Protein AF-K0ZGY6-F1 (afdb_monomer_lite)

Structure (mmCIF, N/CA/C/O backbone):
data_AF-K0ZGY6-F1
#
_entry.id   AF-K0ZGY6-F1
#
loop_
_atom_site.group_PDB
_atom_site.id
_atom_site.type_symbol
_atom_site.label_atom_id
_atom_site.label_alt_id
_atom_site.label_comp_id
_atom_site.label_asym_id
_atom_site.label_entity_id
_atom_site.label_seq_id
_atom_site.pdbx_PDB_ins_code
_atom_site.Cartn_x
_atom_site.Cartn_y
_atom_site.Cartn_z
_atom_site.occupancy
_atom_site.B_iso_or_equiv
_atom_site.auth_seq_id
_atom_site.auth_comp_id
_atom_site.auth_asym_id
_atom_site.auth_atom_id
_atom_site.pdbx_PDB_model_num
ATOM 1 N N . MET A 1 1 ? 7.860 -5.769 14.367 1.00 80.12 1 MET A N 1
ATOM 2 C CA . MET A 1 1 ? 8.073 -5.196 13.026 1.00 80.12 1 MET A CA 1
ATOM 3 C C . MET A 1 1 ? 9.493 -5.517 12.609 1.00 80.12 1 MET A C 1
ATOM 5 O O . MET A 1 1 ? 10.400 -5.181 13.360 1.00 80.12 1 MET A O 1
ATOM 9 N N . ASP A 1 2 ? 9.665 -6.244 11.508 1.00 93.25 2 ASP A N 1
ATOM 10 C CA . ASP A 1 2 ? 10.977 -6.649 10.994 1.00 93.25 2 ASP A CA 1
ATOM 11 C C . ASP A 1 2 ? 11.437 -5.661 9.912 1.00 93.25 2 ASP A C 1
ATOM 13 O O . ASP A 1 2 ? 10.898 -5.637 8.806 1.00 93.25 2 ASP A O 1
ATOM 17 N N . PHE A 1 3 ? 12.394 -4.797 10.257 1.00 93.94 3 PHE A N 1
ATOM 18 C CA . PHE A 1 3 ? 12.869 -3.749 9.352 1.00 93.94 3 PHE A CA 1
ATOM 19 C C . PHE A 1 3 ? 13.665 -4.292 8.166 1.00 93.94 3 PHE A C 1
ATOM 21 O O . PHE A 1 3 ? 13.613 -3.689 7.098 1.00 93.94 3 PHE A O 1
ATOM 28 N N . GLU A 1 4 ? 14.340 -5.433 8.319 1.00 96.94 4 GLU A N 1
ATOM 29 C CA . GLU A 1 4 ? 15.091 -6.050 7.225 1.00 96.94 4 GLU A CA 1
ATOM 30 C C . GLU A 1 4 ? 14.127 -6.534 6.136 1.00 96.94 4 GLU A C 1
ATOM 32 O O . GLU A 1 4 ? 14.327 -6.266 4.951 1.00 96.94 4 GLU A O 1
ATOM 37 N N . LYS A 1 5 ? 13.006 -7.152 6.535 1.00 97.56 5 LYS A N 1
ATOM 38 C CA . LYS A 1 5 ? 11.936 -7.519 5.596 1.00 97.56 5 LYS A CA 1
ATOM 39 C C . LYS A 1 5 ? 11.325 -6.311 4.892 1.00 97.56 5 LYS A C 1
ATOM 41 O O . LYS A 1 5 ? 11.061 -6.385 3.694 1.00 97.56 5 LYS A O 1
ATOM 46 N N . ILE A 1 6 ? 11.088 -5.219 5.620 1.00 98.25 6 ILE A N 1
ATOM 47 C CA . ILE A 1 6 ? 10.517 -3.990 5.047 1.00 98.25 6 ILE A CA 1
ATOM 48 C C . ILE A 1 6 ? 11.466 -3.390 4.006 1.00 98.25 6 ILE A C 1
ATOM 50 O O . ILE A 1 6 ? 11.013 -2.999 2.932 1.00 98.25 6 ILE A O 1
ATOM 54 N N . GLU A 1 7 ? 12.767 -3.344 4.299 1.00 98.25 7 GLU A N 1
ATOM 55 C CA . GLU A 1 7 ? 13.794 -2.833 3.387 1.00 98.25 7 GLU A CA 1
ATOM 56 C C . GLU A 1 7 ? 13.921 -3.695 2.124 1.00 98.25 7 GLU A C 1
ATOM 58 O O . GLU A 1 7 ? 13.934 -3.163 1.010 1.00 98.25 7 GLU A O 1
ATOM 63 N N . GLN A 1 8 ? 13.947 -5.023 2.274 1.00 98.44 8 GLN A N 1
ATOM 64 C CA . GLN A 1 8 ? 13.961 -5.952 1.141 1.00 98.44 8 GLN A CA 1
ATOM 65 C C . GLN A 1 8 ? 12.717 -5.775 0.264 1.00 98.44 8 GLN A C 1
ATOM 67 O O . GLN A 1 8 ? 12.828 -5.643 -0.954 1.00 98.44 8 GLN A O 1
ATOM 72 N N . ALA A 1 9 ? 11.534 -5.708 0.877 1.00 98.62 9 ALA A N 1
ATOM 73 C CA . ALA A 1 9 ? 10.285 -5.514 0.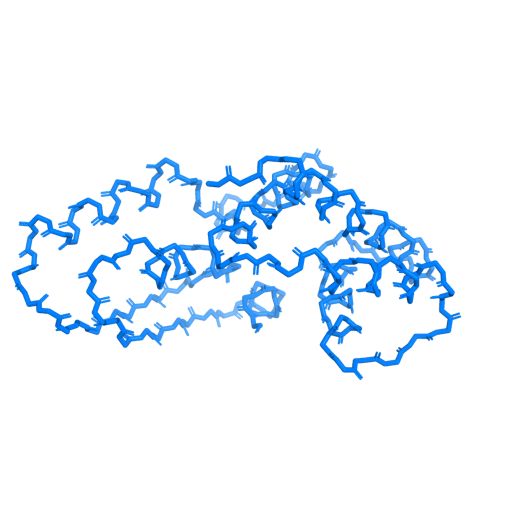154 1.00 98.62 9 ALA A CA 1
ATOM 74 C C . ALA A 1 9 ? 10.225 -4.173 -0.584 1.00 98.62 9 ALA A C 1
ATOM 76 O O . ALA A 1 9 ? 9.867 -4.136 -1.760 1.00 98.62 9 ALA A O 1
ATOM 77 N N . TYR A 1 10 ? 10.617 -3.088 0.087 1.00 98.56 10 TYR A N 1
ATOM 78 C CA . TYR A 1 10 ? 10.727 -1.764 -0.522 1.00 98.56 10 TYR A CA 1
ATOM 79 C C . TYR A 1 10 ? 11.668 -1.785 -1.729 1.00 98.56 10 TYR A C 1
ATOM 81 O O . TYR A 1 10 ? 11.330 -1.230 -2.770 1.00 98.56 10 TYR A O 1
ATOM 89 N N . THR A 1 11 ? 12.812 -2.463 -1.614 1.00 98.56 11 THR A N 1
ATOM 90 C CA . THR A 1 11 ? 13.799 -2.563 -2.696 1.00 98.56 11 THR A CA 1
ATOM 91 C C . THR A 1 11 ? 13.221 -3.295 -3.905 1.00 98.56 11 THR A C 1
ATOM 93 O O . THR A 1 11 ? 13.252 -2.752 -5.006 1.00 98.56 11 THR A O 1
ATOM 96 N N . TYR A 1 12 ? 12.617 -4.473 -3.709 1.00 98.69 12 TYR A N 1
ATOM 97 C CA . TYR A 1 12 ? 12.001 -5.232 -4.805 1.00 98.69 12 TYR A CA 1
ATOM 98 C C . TYR A 1 12 ? 10.880 -4.458 -5.503 1.00 98.69 12 TYR A C 1
ATOM 100 O O . TYR A 1 12 ? 10.806 -4.457 -6.731 1.00 98.69 12 TYR A O 1
ATOM 108 N N . LEU A 1 13 ? 10.017 -3.784 -4.735 1.00 98.62 13 LEU A N 1
ATOM 109 C CA . LEU A 1 13 ? 8.947 -2.962 -5.297 1.00 98.62 13 LEU A CA 1
ATOM 110 C C . LEU A 1 13 ? 9.504 -1.769 -6.069 1.00 98.62 13 LEU A C 1
ATOM 112 O O . LEU A 1 13 ? 9.070 -1.525 -7.188 1.00 98.62 13 LEU A O 1
ATOM 116 N N . LEU A 1 14 ? 10.474 -1.050 -5.504 1.00 98.62 14 LEU A N 1
ATOM 117 C CA . LEU A 1 14 ? 11.068 0.115 -6.152 1.00 98.62 14 LEU A CA 1
ATOM 118 C C . LEU A 1 14 ? 11.748 -0.258 -7.471 1.00 98.62 14 LEU A C 1
ATOM 120 O O . LEU A 1 14 ? 11.554 0.433 -8.468 1.00 98.62 14 LEU A O 1
ATOM 124 N N . GLU A 1 15 ? 12.516 -1.347 -7.488 1.00 98.50 15 GLU A N 1
ATOM 125 C CA . GLU A 1 15 ? 13.139 -1.853 -8.711 1.00 98.50 15 GLU A CA 1
ATOM 126 C C . GLU A 1 15 ? 12.086 -2.206 -9.763 1.00 98.50 15 GLU A C 1
ATOM 128 O O . GLU A 1 15 ? 12.213 -1.801 -10.916 1.00 98.50 15 GLU A O 1
ATOM 133 N N . ASN A 1 16 ? 11.018 -2.906 -9.372 1.00 98.56 16 ASN A N 1
ATOM 134 C CA . ASN A 1 16 ? 9.950 -3.270 -10.299 1.00 98.56 16 ASN A CA 1
ATOM 135 C C . ASN A 1 16 ? 9.252 -2.043 -10.878 1.00 98.56 16 ASN A C 1
ATOM 137 O O . ASN A 1 16 ? 9.103 -1.956 -12.095 1.00 98.56 16 ASN A O 1
ATOM 141 N N . VAL A 1 17 ? 8.888 -1.080 -10.026 1.00 98.31 17 VAL A N 1
ATOM 142 C CA . VAL A 1 17 ? 8.290 0.189 -10.456 1.00 98.31 17 VAL A CA 1
ATOM 143 C C . VAL A 1 17 ? 9.203 0.886 -11.457 1.00 98.31 17 VAL A C 1
ATOM 145 O O . VAL A 1 17 ? 8.730 1.301 -12.503 1.00 98.31 17 VAL A O 1
ATOM 148 N N . GLN A 1 18 ? 10.513 0.957 -11.212 1.00 98.00 18 GLN A N 1
ATOM 149 C CA . GLN A 1 18 ? 11.455 1.611 -12.128 1.00 98.00 18 GLN A CA 1
ATOM 150 C C . GLN A 1 18 ? 11.595 0.896 -13.479 1.00 98.00 18 GLN A C 1
ATOM 152 O O . GLN A 1 18 ? 11.710 1.558 -14.517 1.00 98.00 18 GLN A O 1
ATOM 157 N N . VAL A 1 19 ? 11.583 -0.442 -13.487 1.00 98.31 19 VAL A N 1
ATOM 158 C CA . VAL A 1 19 ? 11.617 -1.230 -14.729 1.00 98.31 19 VAL A CA 1
ATOM 159 C C . VAL A 1 19 ? 10.333 -0.999 -15.528 1.00 98.31 19 VAL A C 1
ATOM 161 O O . VAL A 1 19 ? 10.412 -0.659 -16.708 1.00 98.31 19 VAL A O 1
ATOM 164 N N . ILE A 1 20 ? 9.168 -1.102 -14.884 1.00 98.12 20 ILE A N 1
ATOM 165 C CA . ILE A 1 20 ? 7.858 -0.890 -15.515 1.00 98.12 20 ILE A CA 1
ATOM 166 C C . ILE A 1 20 ? 7.724 0.548 -16.017 1.00 98.12 20 ILE A C 1
ATOM 168 O O . ILE A 1 20 ? 7.323 0.769 -17.157 1.00 98.12 20 ILE A O 1
ATOM 172 N N . GLN A 1 21 ? 8.133 1.523 -15.205 1.00 97.25 21 GLN A N 1
ATOM 173 C CA . GLN A 1 21 ? 8.132 2.940 -15.552 1.00 97.25 21 GLN A CA 1
ATOM 174 C C . GLN A 1 21 ? 8.921 3.201 -16.838 1.00 97.25 21 GLN A C 1
ATOM 176 O O . GLN A 1 21 ? 8.460 3.929 -17.718 1.00 97.25 21 GLN A O 1
ATOM 181 N N . SER A 1 22 ? 10.097 2.581 -16.958 1.00 97.00 22 SER A N 1
ATOM 182 C CA . SER A 1 22 ? 10.971 2.727 -18.123 1.00 97.00 22 SER A CA 1
ATOM 183 C C . SER A 1 22 ? 10.412 2.029 -19.365 1.00 97.00 22 SER A C 1
ATOM 185 O O . SER A 1 22 ? 10.480 2.591 -20.455 1.00 97.00 22 SER A O 1
ATOM 187 N N . ASP A 1 23 ? 9.867 0.821 -19.208 1.00 97.12 23 ASP A N 1
ATOM 188 C CA . ASP A 1 23 ? 9.319 0.013 -20.306 1.00 97.12 23 ASP A CA 1
ATOM 189 C C . ASP A 1 23 ? 8.047 0.636 -20.900 1.00 97.12 23 ASP A C 1
ATOM 191 O O . ASP A 1 23 ? 7.904 0.735 -22.118 1.00 97.12 23 ASP A O 1
ATOM 195 N N . LEU A 1 24 ? 7.153 1.128 -20.038 1.00 96.38 24 LEU A N 1
ATOM 196 C CA . LEU A 1 24 ? 5.886 1.744 -20.437 1.00 96.38 24 LEU A CA 1
ATOM 197 C C . LEU A 1 24 ? 5.996 3.250 -20.715 1.00 96.38 24 LEU A C 1
ATOM 199 O O . LEU A 1 24 ? 5.024 3.855 -21.165 1.00 96.38 24 LEU A O 1
ATOM 203 N N . ALA A 1 25 ? 7.157 3.861 -20.451 1.00 96.88 25 ALA A N 1
ATOM 204 C CA . ALA A 1 25 ? 7.373 5.308 -20.519 1.00 96.88 25 ALA A CA 1
ATOM 205 C C . ALA A 1 25 ? 6.295 6.108 -19.757 1.00 96.88 25 ALA A C 1
ATOM 207 O O . ALA A 1 25 ? 5.755 7.091 -20.269 1.00 96.88 25 ALA A O 1
ATOM 208 N N . THR A 1 26 ? 5.982 5.665 -18.536 1.00 96.19 26 THR A N 1
ATOM 209 C CA . THR A 1 26 ? 4.916 6.227 -17.693 1.00 96.19 26 THR A CA 1
ATOM 210 C C . THR A 1 26 ? 5.460 6.901 -16.422 1.00 96.19 26 THR A C 1
ATOM 212 O O . THR A 1 26 ? 6.673 7.027 -16.240 1.00 96.19 26 THR A O 1
ATOM 215 N N . ASN A 1 27 ? 4.577 7.402 -15.559 1.00 95.50 27 ASN A N 1
ATOM 216 C CA . ASN A 1 27 ? 4.925 8.005 -14.273 1.00 95.50 27 ASN A CA 1
ATOM 217 C C . ASN A 1 27 ? 5.065 6.937 -13.162 1.00 95.50 27 ASN A C 1
ATOM 219 O O . ASN A 1 27 ? 4.689 5.778 -13.344 1.00 95.50 27 ASN A O 1
ATOM 223 N N . PHE A 1 28 ? 5.646 7.302 -12.020 1.00 97.44 28 PHE A N 1
ATOM 224 C CA . PHE A 1 28 ? 5.928 6.375 -10.921 1.00 97.44 28 PHE A CA 1
ATOM 225 C C . PHE A 1 28 ? 4.653 5.741 -10.361 1.00 97.44 28 PHE A C 1
ATOM 227 O O . PHE A 1 28 ? 4.642 4.550 -10.056 1.00 97.44 28 PHE A O 1
ATOM 234 N N . TYR A 1 29 ? 3.592 6.532 -10.201 1.00 97.25 29 TYR A N 1
ATOM 235 C CA . TYR A 1 29 ? 2.331 6.080 -9.622 1.00 97.25 29 TYR A CA 1
ATOM 236 C C . TYR A 1 29 ? 1.608 5.103 -10.553 1.00 97.25 29 TYR A C 1
ATOM 238 O O . TYR A 1 29 ? 1.201 4.041 -10.092 1.00 97.25 29 TYR A O 1
ATOM 246 N N . ASP A 1 30 ? 1.551 5.384 -11.857 1.00 97.12 30 ASP A N 1
ATOM 247 C CA . ASP A 1 30 ? 0.986 4.452 -12.846 1.00 97.12 30 ASP A CA 1
ATOM 248 C C . ASP A 1 30 ? 1.779 3.136 -12.867 1.00 97.12 30 ASP A C 1
ATOM 250 O O . ASP A 1 30 ? 1.213 2.046 -12.838 1.00 97.12 30 ASP A O 1
ATOM 254 N N . ALA A 1 31 ? 3.114 3.217 -12.847 1.00 97.69 31 ALA A N 1
ATOM 255 C CA . ALA A 1 31 ? 3.965 2.031 -12.789 1.00 97.69 31 ALA A CA 1
ATOM 256 C C . ALA A 1 31 ? 3.793 1.237 -11.481 1.00 97.69 31 ALA A C 1
ATOM 258 O O . ALA A 1 31 ? 3.958 0.016 -11.477 1.00 97.69 31 ALA A O 1
ATOM 259 N N . LEU A 1 32 ? 3.455 1.907 -10.375 1.00 97.81 32 LEU A N 1
ATOM 260 C CA . LEU A 1 32 ? 3.118 1.260 -9.109 1.00 97.81 32 LEU A CA 1
ATOM 261 C C . LEU A 1 32 ? 1.771 0.532 -9.174 1.00 97.81 32 LEU A C 1
ATOM 263 O O . LEU A 1 32 ? 1.688 -0.598 -8.693 1.00 97.81 32 LEU A O 1
ATOM 267 N N . VAL A 1 33 ? 0.753 1.119 -9.806 1.00 97.31 33 VAL A N 1
ATOM 268 C CA . VAL A 1 33 ? -0.532 0.443 -10.057 1.00 97.31 33 VAL A CA 1
ATOM 269 C C . VAL A 1 33 ? -0.311 -0.829 -10.882 1.00 97.31 33 VAL A C 1
ATOM 271 O O . VAL A 1 33 ? -0.740 -1.914 -10.486 1.00 97.31 33 VAL A O 1
ATOM 274 N N . GLU A 1 34 ? 0.451 -0.736 -11.972 1.00 97.38 34 GLU A N 1
ATOM 275 C CA . GLU A 1 34 ? 0.790 -1.893 -12.809 1.00 97.38 34 GLU A CA 1
ATOM 276 C C . GLU A 1 34 ? 1.566 -2.963 -12.029 1.00 97.38 34 GLU A C 1
ATOM 278 O O . GLU A 1 34 ? 1.253 -4.153 -12.087 1.00 97.38 34 GLU A O 1
ATOM 283 N N . GLN A 1 35 ? 2.548 -2.552 -11.226 1.00 97.62 35 GLN A N 1
ATOM 284 C CA . GLN A 1 35 ? 3.293 -3.461 -10.361 1.00 97.62 35 GLN A CA 1
ATOM 285 C C . GLN A 1 35 ? 2.383 -4.190 -9.357 1.00 97.62 35 GLN A C 1
ATOM 287 O O . GLN A 1 35 ? 2.566 -5.391 -9.130 1.00 97.62 35 GLN A O 1
ATOM 292 N N . ASN A 1 36 ? 1.405 -3.502 -8.763 1.00 96.62 36 ASN A N 1
ATOM 293 C CA . ASN A 1 36 ? 0.439 -4.112 -7.847 1.00 96.62 36 ASN A CA 1
ATOM 294 C C . ASN A 1 36 ? -0.442 -5.136 -8.575 1.00 96.62 36 ASN A C 1
ATOM 296 O O . ASN A 1 36 ? -0.601 -6.263 -8.099 1.00 96.62 36 ASN A O 1
ATOM 300 N N . SER A 1 37 ? -0.934 -4.781 -9.765 1.00 95.88 37 SER A N 1
ATOM 301 C CA . SER A 1 37 ? -1.706 -5.674 -10.634 1.00 95.88 37 SER A CA 1
ATOM 302 C C . SER A 1 37 ? -0.925 -6.956 -10.959 1.00 95.88 37 SER A C 1
ATOM 304 O O . SER A 1 37 ? -1.410 -8.067 -10.726 1.00 95.88 37 SER A O 1
ATOM 306 N N . ILE A 1 38 ? 0.339 -6.822 -11.382 1.00 96.75 38 ILE A N 1
ATOM 307 C CA . ILE A 1 38 ? 1.243 -7.948 -11.674 1.00 96.75 38 ILE A CA 1
ATOM 308 C C . ILE A 1 38 ? 1.550 -8.777 -10.416 1.00 96.75 38 ILE A C 1
ATOM 310 O O . ILE A 1 38 ? 1.706 -9.998 -10.493 1.00 96.75 38 ILE A O 1
ATOM 314 N N . TYR A 1 39 ? 1.669 -8.150 -9.242 1.00 96.50 39 TYR A N 1
ATOM 315 C CA . TYR A 1 39 ? 1.928 -8.871 -7.996 1.00 96.50 39 TYR A CA 1
ATOM 316 C C . TYR A 1 39 ? 0.769 -9.799 -7.610 1.00 96.50 39 TYR A C 1
ATOM 318 O O . TYR A 1 39 ? 1.026 -10.926 -7.160 1.00 96.50 39 TYR A O 1
ATOM 326 N N . LEU A 1 40 ? -0.473 -9.334 -7.781 1.00 92.44 40 LEU A N 1
ATOM 327 C CA . LEU A 1 40 ? -1.679 -10.093 -7.466 1.00 92.44 40 LEU A CA 1
ATOM 328 C C . LEU A 1 40 ? -1.823 -11.276 -8.425 1.00 92.44 40 LEU A C 1
ATOM 330 O O . LEU A 1 40 ? -1.484 -12.392 -8.031 1.00 92.44 40 LEU A O 1
ATOM 334 N N . ASP A 1 41 ? -2.224 -11.019 -9.671 1.00 87.62 41 ASP A N 1
ATOM 335 C CA . ASP A 1 41 ? -2.493 -12.057 -10.679 1.00 87.62 41 ASP A CA 1
ATOM 336 C C . ASP A 1 41 ? -2.177 -11.615 -12.126 1.00 87.62 41 ASP A C 1
ATOM 338 O O . ASP A 1 41 ? -2.428 -12.361 -13.073 1.00 87.62 41 ASP A O 1
ATOM 342 N N . GLY A 1 42 ? -1.627 -10.414 -12.324 1.00 81.44 42 GLY A N 1
ATOM 343 C CA . GLY A 1 42 ? -1.300 -9.894 -13.649 1.00 81.44 42 GLY A CA 1
ATOM 344 C C . GLY A 1 42 ? -0.139 -10.634 -14.322 1.00 81.44 42 GLY A C 1
ATOM 345 O O . GLY A 1 42 ? 0.826 -11.068 -13.685 1.00 81.44 42 GLY A O 1
ATOM 346 N N . GLU A 1 43 ? -0.209 -10.759 -15.647 1.00 86.75 43 GLU A N 1
ATOM 347 C CA . GLU A 1 43 ? 0.883 -11.295 -16.458 1.00 86.75 43 GLU A CA 1
ATOM 348 C C . GLU A 1 43 ? 1.856 -10.181 -16.865 1.00 86.75 43 GLU A C 1
ATOM 350 O O . GLU A 1 43 ? 1.474 -9.049 -17.140 1.00 86.75 43 GLU A O 1
ATOM 355 N N . THR A 1 44 ? 3.143 -10.509 -16.937 1.00 92.06 44 THR A N 1
ATOM 356 C CA . THR A 1 44 ? 4.182 -9.621 -17.477 1.00 92.06 44 THR A CA 1
ATOM 357 C C . THR A 1 44 ? 5.194 -10.460 -18.239 1.00 92.06 44 THR A C 1
ATOM 359 O O . THR A 1 44 ? 5.400 -11.614 -17.890 1.00 92.06 44 THR A O 1
ATOM 362 N N . GLU A 1 45 ? 5.882 -9.928 -19.243 1.00 92.19 45 GLU A N 1
ATOM 363 C CA . GLU A 1 45 ? 7.024 -10.623 -19.865 1.00 92.19 45 GLU A CA 1
ATOM 364 C C . GLU A 1 45 ? 8.366 -10.227 -19.229 1.00 92.19 45 GLU A C 1
ATOM 366 O O . GLU A 1 45 ? 9.412 -10.824 -19.505 1.00 92.19 45 GLU A O 1
ATOM 371 N N . GLN A 1 46 ? 8.341 -9.267 -18.302 1.00 93.88 46 GLN A N 1
ATOM 372 C CA . GLN A 1 46 ? 9.526 -8.761 -17.628 1.00 93.88 46 GLN A CA 1
ATOM 373 C C . GLN A 1 46 ? 10.016 -9.764 -16.571 1.00 93.88 46 GLN A C 1
ATOM 375 O O . GLN A 1 46 ? 9.447 -9.911 -15.487 1.00 93.88 46 GLN A O 1
ATOM 380 N N . LYS A 1 47 ? 11.107 -10.474 -16.889 1.00 95.25 47 LYS A N 1
ATOM 381 C CA . LYS A 1 47 ? 11.680 -11.519 -16.019 1.00 95.25 47 LYS A CA 1
ATOM 382 C C . LYS A 1 47 ? 12.071 -10.997 -14.636 1.00 95.25 47 LYS A C 1
ATOM 384 O O . LYS A 1 47 ? 11.764 -11.655 -13.649 1.00 95.25 47 LYS A O 1
ATOM 389 N N . GLN A 1 48 ? 12.684 -9.814 -14.570 1.00 96.50 48 GLN A N 1
ATOM 390 C CA . GLN A 1 48 ? 13.094 -9.203 -13.304 1.00 96.50 48 GLN A CA 1
ATOM 391 C C . GLN A 1 48 ? 11.889 -8.946 -12.389 1.00 96.50 48 GLN A C 1
ATOM 393 O O . GLN A 1 48 ? 11.917 -9.340 -11.228 1.00 96.50 48 GLN A O 1
ATOM 398 N N . VAL A 1 49 ? 10.796 -8.393 -12.931 1.00 97.94 49 VAL A N 1
ATOM 399 C CA . VAL A 1 49 ? 9.561 -8.149 -12.169 1.00 97.94 49 VAL A CA 1
ATOM 400 C C . VAL A 1 49 ? 8.986 -9.450 -11.611 1.00 97.94 49 VAL A C 1
ATOM 402 O O . VAL A 1 49 ? 8.637 -9.513 -10.430 1.00 97.94 49 VAL A O 1
ATOM 405 N N . LYS A 1 50 ? 8.961 -10.526 -12.414 1.00 96.56 50 LYS A N 1
ATOM 406 C CA . LYS A 1 50 ? 8.533 -11.860 -11.954 1.00 96.56 50 LYS A CA 1
ATOM 407 C C . LYS A 1 50 ? 9.389 -12.372 -10.797 1.00 96.56 50 LYS A C 1
ATOM 409 O O . LYS A 1 50 ? 8.847 -12.842 -9.798 1.00 96.56 50 LYS A O 1
ATOM 414 N N . GLU A 1 51 ? 10.710 -12.309 -10.933 1.00 97.44 51 GLU A N 1
ATOM 415 C CA . GLU A 1 51 ? 11.654 -12.806 -9.926 1.00 97.44 51 GLU A CA 1
ATOM 416 C C . GLU A 1 51 ? 11.536 -12.024 -8.612 1.00 97.44 51 GLU A C 1
ATOM 418 O O . GLU A 1 51 ? 11.397 -12.630 -7.544 1.00 97.44 51 GLU A O 1
ATOM 423 N N . ASN A 1 52 ? 11.480 -10.695 -8.698 1.00 98.38 52 ASN A N 1
ATOM 424 C CA . ASN A 1 52 ? 11.291 -9.806 -7.556 1.00 98.38 52 ASN A CA 1
ATOM 425 C C . ASN A 1 52 ? 9.938 -10.043 -6.871 1.00 98.38 52 ASN A C 1
ATOM 427 O O . ASN A 1 52 ? 9.892 -10.175 -5.649 1.00 98.38 52 ASN A O 1
ATOM 431 N N . ASN A 1 53 ? 8.844 -10.219 -7.621 1.00 97.88 53 ASN A N 1
ATOM 432 C CA . ASN A 1 53 ? 7.534 -10.541 -7.039 1.00 97.88 53 ASN A CA 1
ATOM 433 C C . ASN A 1 53 ? 7.525 -11.910 -6.345 1.00 97.88 53 ASN A C 1
ATOM 435 O O . ASN A 1 53 ? 6.930 -12.064 -5.277 1.00 97.88 53 ASN A O 1
ATOM 439 N N . GLN A 1 54 ? 8.226 -12.908 -6.888 1.00 96.81 54 GLN A N 1
ATOM 440 C CA . GLN A 1 54 ? 8.392 -14.200 -6.216 1.00 96.81 54 GLN A CA 1
ATOM 441 C C . GLN A 1 54 ? 9.242 -14.097 -4.943 1.00 96.81 54 GLN A C 1
ATOM 443 O O . GLN A 1 54 ? 8.998 -14.837 -3.988 1.00 96.81 54 GLN A O 1
ATOM 448 N N . ALA A 1 55 ? 10.264 -13.239 -4.919 1.00 97.94 55 ALA A N 1
ATOM 449 C CA . ALA A 1 55 ? 11.043 -12.963 -3.714 1.00 97.94 55 ALA A CA 1
ATOM 450 C C . ALA A 1 55 ? 10.186 -12.236 -2.664 1.00 97.94 55 ALA A C 1
ATOM 452 O O . ALA A 1 55 ? 10.119 -12.678 -1.519 1.00 97.94 55 ALA A O 1
ATOM 453 N N . LEU A 1 56 ? 9.427 -11.220 -3.080 1.00 97.81 56 LEU A N 1
ATOM 454 C CA . LEU A 1 56 ? 8.496 -10.468 -2.240 1.00 97.81 56 LEU A CA 1
ATOM 455 C C . LEU A 1 56 ? 7.430 -11.375 -1.600 1.00 97.81 56 LEU A C 1
ATOM 457 O O . LEU A 1 56 ? 7.211 -11.305 -0.392 1.00 97.81 56 LEU A O 1
ATOM 461 N N . LYS A 1 57 ? 6.826 -12.303 -2.362 1.00 96.81 57 LYS A N 1
ATOM 462 C CA . LYS A 1 57 ? 5.884 -13.312 -1.827 1.00 96.81 57 LYS A CA 1
ATOM 463 C C . LYS A 1 57 ? 6.524 -14.197 -0.746 1.00 96.81 57 LYS A C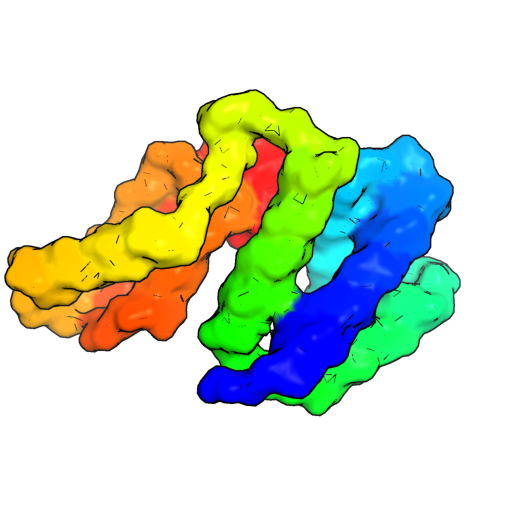 1
ATOM 465 O O . LYS A 1 57 ? 5.863 -14.547 0.229 1.00 96.81 57 LYS A O 1
ATOM 470 N N . ARG A 1 58 ? 7.816 -14.527 -0.872 1.00 97.88 58 ARG A N 1
ATOM 471 C CA . ARG A 1 58 ? 8.554 -15.347 0.109 1.00 97.88 58 ARG A CA 1
ATOM 472 C C . ARG A 1 58 ? 8.845 -14.620 1.424 1.00 97.88 58 ARG A C 1
ATOM 474 O O . ARG A 1 58 ? 9.034 -15.296 2.433 1.00 97.88 58 ARG A O 1
ATOM 481 N N . LEU A 1 59 ? 8.838 -13.284 1.444 1.00 97.81 59 LEU A N 1
ATOM 482 C CA . LEU A 1 59 ? 9.031 -12.510 2.679 1.00 97.81 59 LEU A CA 1
ATOM 483 C C . LEU A 1 59 ? 7.878 -12.696 3.676 1.00 97.81 59 LEU A C 1
ATOM 485 O O . LEU A 1 59 ? 8.094 -12.540 4.883 1.00 97.81 59 LEU A O 1
ATOM 489 N N . ALA A 1 60 ? 6.688 -13.072 3.184 1.00 97.00 60 ALA A N 1
ATOM 490 C CA . ALA A 1 60 ? 5.477 -13.290 3.977 1.00 97.00 60 ALA A CA 1
ATOM 491 C C . ALA A 1 60 ? 5.216 -12.123 4.947 1.00 97.00 60 ALA A C 1
ATOM 493 O O . ALA A 1 60 ? 5.155 -12.306 6.166 1.00 97.00 60 ALA A O 1
ATOM 494 N N . LEU A 1 61 ? 5.146 -10.912 4.385 1.00 97.81 61 LEU A N 1
ATOM 495 C CA . LEU A 1 61 ? 4.961 -9.682 5.146 1.00 97.81 61 LEU A CA 1
ATOM 496 C C . LEU A 1 61 ? 3.636 -9.691 5.912 1.00 97.81 61 LEU A C 1
ATOM 498 O O . LEU A 1 61 ? 2.588 -10.089 5.398 1.00 97.81 61 LEU A O 1
ATOM 502 N N . ARG A 1 62 ? 3.685 -9.200 7.148 1.00 97.44 62 ARG A N 1
ATOM 503 C CA . ARG A 1 62 ? 2.500 -8.911 7.963 1.00 97.44 62 ARG A CA 1
ATOM 504 C C . ARG A 1 62 ? 1.847 -7.610 7.480 1.00 97.44 62 ARG A C 1
ATOM 506 O O . ARG A 1 62 ? 2.502 -6.786 6.850 1.00 97.44 62 ARG A O 1
ATOM 513 N N . LYS A 1 63 ? 0.574 -7.381 7.826 1.00 95.62 63 LYS A N 1
ATOM 514 C CA . LYS A 1 63 ? -0.177 -6.167 7.429 1.00 95.62 63 LYS A CA 1
ATOM 515 C C . LYS A 1 63 ? 0.573 -4.866 7.745 1.00 95.62 63 LYS A C 1
ATOM 517 O O . LYS A 1 63 ? 0.711 -4.006 6.887 1.00 95.62 63 LYS A O 1
ATOM 522 N N . GLU A 1 64 ? 1.133 -4.773 8.949 1.00 95.94 64 GLU A N 1
ATOM 523 C CA . GLU A 1 64 ? 1.941 -3.627 9.391 1.00 95.94 64 GLU A CA 1
ATOM 524 C C . GLU A 1 64 ? 3.211 -3.422 8.553 1.00 95.94 64 GLU A C 1
ATOM 526 O O . GLU A 1 64 ? 3.641 -2.293 8.334 1.00 95.94 64 GLU A O 1
ATOM 531 N N . GLU A 1 65 ? 3.821 -4.512 8.082 1.00 97.94 65 GLU A N 1
ATOM 532 C CA . GLU A 1 65 ? 5.028 -4.453 7.254 1.00 97.94 65 GLU A CA 1
ATOM 533 C C . GLU A 1 65 ? 4.676 -3.996 5.837 1.00 97.94 65 GLU A C 1
ATOM 535 O O . GLU A 1 65 ? 5.360 -3.126 5.310 1.00 97.94 65 GLU A O 1
ATOM 540 N N . TRP A 1 66 ? 3.563 -4.481 5.272 1.00 97.38 66 TRP A N 1
ATOM 541 C CA . TRP A 1 66 ? 3.020 -3.966 4.012 1.00 97.38 66 TRP A CA 1
ATOM 542 C C . TRP A 1 66 ? 2.719 -2.471 4.079 1.00 97.38 66 TRP A C 1
ATOM 544 O O . TRP A 1 66 ? 3.218 -1.716 3.246 1.00 97.38 66 TRP A O 1
ATOM 554 N N . LEU A 1 67 ? 1.966 -2.035 5.096 1.00 97.06 67 LEU A N 1
ATOM 555 C CA . LEU A 1 67 ? 1.636 -0.623 5.296 1.00 97.06 67 LEU A CA 1
ATOM 556 C C . LEU A 1 67 ? 2.907 0.234 5.322 1.00 97.06 67 LEU A C 1
ATOM 558 O O . LEU A 1 67 ? 2.992 1.247 4.630 1.00 97.06 67 LEU A O 1
ATOM 562 N N . LYS A 1 68 ? 3.931 -0.202 6.065 1.00 97.44 68 LYS A N 1
ATOM 563 C CA . LYS A 1 68 ? 5.187 0.543 6.175 1.00 97.44 68 LYS A CA 1
ATOM 564 C C . LYS A 1 68 ? 5.986 0.569 4.876 1.00 97.44 68 LYS A C 1
ATOM 566 O O . LYS A 1 68 ? 6.522 1.615 4.514 1.00 97.44 68 LYS A O 1
ATOM 571 N N . THR A 1 69 ? 6.037 -0.551 4.159 1.00 97.88 69 THR A N 1
ATOM 572 C CA . THR A 1 69 ? 6.687 -0.636 2.849 1.00 97.88 69 THR A CA 1
ATOM 573 C C . THR A 1 69 ? 6.052 0.336 1.849 1.00 97.88 69 THR A C 1
ATOM 575 O O . THR A 1 69 ? 6.783 1.097 1.213 1.00 97.88 69 THR A O 1
ATOM 578 N N . TYR A 1 70 ? 4.718 0.385 1.752 1.00 97.38 70 TYR A N 1
ATOM 579 C CA . TYR A 1 70 ? 4.027 1.320 0.853 1.00 97.38 70 TYR A CA 1
ATOM 580 C C . TYR A 1 70 ? 4.172 2.777 1.293 1.00 97.38 70 TYR A C 1
ATOM 582 O O . TYR A 1 70 ? 4.400 3.635 0.445 1.00 97.38 70 TYR A O 1
ATOM 590 N N . GLN A 1 71 ? 4.145 3.076 2.598 1.00 96.88 71 GLN A N 1
ATOM 591 C CA . GLN A 1 71 ? 4.449 4.425 3.093 1.00 96.88 71 GLN A CA 1
ATOM 592 C C . GLN A 1 71 ? 5.828 4.899 2.604 1.00 96.88 71 GLN A C 1
ATOM 594 O O . GLN A 1 71 ? 5.950 6.012 2.098 1.00 96.88 71 GLN A O 1
ATOM 599 N N . PHE A 1 72 ? 6.866 4.058 2.692 1.00 97.06 72 PHE A N 1
ATOM 600 C CA . PHE A 1 72 ? 8.197 4.417 2.189 1.00 97.06 72 PHE A CA 1
ATOM 601 C C . PHE A 1 72 ? 8.248 4.548 0.667 1.00 97.06 72 PHE A C 1
ATOM 603 O O . PHE A 1 72 ? 8.911 5.452 0.153 1.00 97.06 72 PHE A O 1
ATOM 610 N N . LEU A 1 73 ? 7.529 3.694 -0.058 1.00 96.94 73 LEU A N 1
ATOM 611 C CA . LEU A 1 73 ? 7.461 3.754 -1.513 1.00 96.94 73 LEU A CA 1
ATOM 612 C C . LEU A 1 73 ? 6.776 5.040 -2.000 1.00 96.94 73 LEU A C 1
ATOM 614 O O . LEU A 1 73 ? 7.308 5.725 -2.870 1.00 96.94 73 LEU A O 1
ATOM 618 N N . LEU A 1 74 ? 5.668 5.439 -1.373 1.00 96.19 74 LEU A N 1
ATOM 619 C CA . LEU A 1 74 ? 4.966 6.688 -1.678 1.00 96.19 74 LEU A CA 1
ATOM 620 C C . LEU A 1 74 ? 5.760 7.927 -1.241 1.00 96.19 74 LEU A C 1
ATOM 622 O O . LEU A 1 74 ? 5.753 8.942 -1.935 1.00 96.19 74 LEU A O 1
ATOM 626 N N . MET A 1 75 ? 6.516 7.851 -0.140 1.00 95.12 75 MET A N 1
ATOM 627 C CA . MET A 1 75 ? 7.481 8.901 0.211 1.00 95.12 75 MET A CA 1
ATOM 628 C C . MET A 1 75 ? 8.548 9.065 -0.875 1.00 95.12 75 MET A C 1
ATOM 630 O O . MET A 1 75 ? 8.930 10.193 -1.187 1.00 95.12 75 MET A O 1
ATOM 634 N N . LYS A 1 76 ? 9.033 7.958 -1.453 1.00 95.75 76 LYS A N 1
ATOM 635 C CA . LYS A 1 76 ? 9.985 7.999 -2.566 1.00 95.75 76 LYS A CA 1
ATOM 636 C C . LYS A 1 76 ? 9.347 8.609 -3.815 1.00 95.75 76 LYS A C 1
ATOM 638 O O . LYS A 1 76 ? 9.965 9.492 -4.409 1.00 95.75 76 LYS A O 1
ATOM 643 N N . ALA A 1 77 ? 8.122 8.203 -4.148 1.00 95.31 77 ALA A N 1
ATOM 644 C CA . ALA A 1 77 ? 7.346 8.751 -5.258 1.00 95.31 77 ALA A CA 1
ATOM 645 C C . ALA A 1 77 ? 7.201 10.275 -5.145 1.00 95.31 77 ALA A C 1
ATOM 647 O O . ALA A 1 77 ? 7.557 11.004 -6.065 1.00 95.31 77 A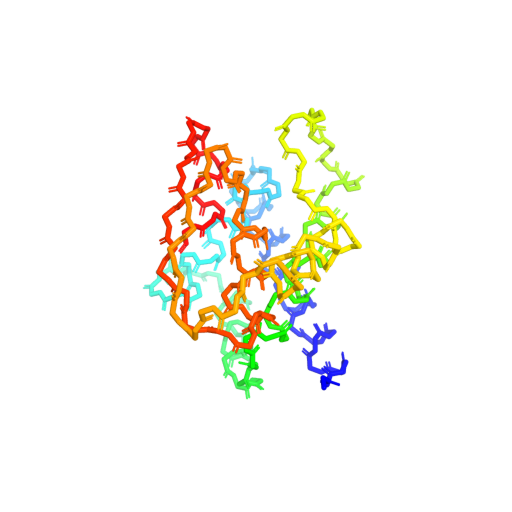LA A O 1
ATOM 648 N N . GLY A 1 78 ? 6.801 10.779 -3.973 1.00 94.06 78 GLY A N 1
ATOM 649 C CA . GLY A 1 78 ? 6.618 12.214 -3.737 1.00 94.06 78 GLY A CA 1
ATOM 650 C C . GLY A 1 78 ? 7.898 13.055 -3.839 1.00 94.06 78 GLY A C 1
ATOM 651 O O . GLY A 1 78 ? 7.813 14.265 -4.046 1.00 94.06 78 GLY A O 1
ATOM 652 N N . GLN A 1 79 ? 9.087 12.448 -3.719 1.00 93.19 79 GLN A N 1
ATOM 653 C CA . GLN A 1 79 ? 10.367 13.143 -3.923 1.00 93.19 79 GLN A CA 1
ATOM 654 C C . GLN A 1 79 ? 10.713 13.328 -5.402 1.00 93.19 79 GLN A C 1
ATOM 656 O O . GLN A 1 79 ? 11.389 14.297 -5.749 1.00 93.19 79 GLN A O 1
ATOM 661 N N . THR A 1 80 ? 10.315 12.386 -6.257 1.00 92.00 80 THR A N 1
ATOM 662 C CA . THR A 1 80 ? 10.627 12.404 -7.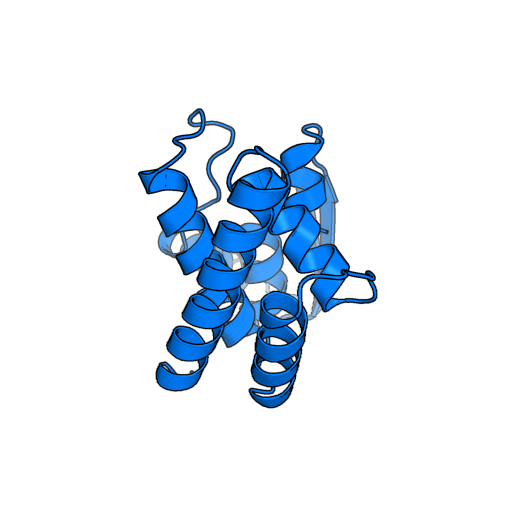693 1.00 92.00 80 THR A CA 1
ATOM 663 C C . THR A 1 80 ? 9.496 13.002 -8.519 1.00 92.00 80 THR A C 1
ATOM 665 O O . THR A 1 80 ? 9.754 13.651 -9.528 1.00 92.00 80 THR A O 1
ATOM 668 N N . GLU A 1 81 ? 8.257 12.817 -8.071 1.00 94.00 81 GLU A N 1
ATOM 669 C CA . GLU A 1 81 ? 7.025 13.190 -8.759 1.00 94.00 81 GLU A CA 1
ATOM 670 C C . GLU A 1 81 ? 6.064 13.851 -7.755 1.00 94.00 81 GLU A C 1
ATOM 672 O O . GLU A 1 81 ? 5.182 13.202 -7.180 1.00 94.00 81 GLU A O 1
ATOM 677 N N . PRO A 1 82 ? 6.276 15.148 -7.465 1.00 92.00 82 PRO A N 1
ATOM 678 C CA . PRO A 1 82 ? 5.507 15.857 -6.456 1.00 92.00 82 PRO A CA 1
ATOM 679 C C . PRO A 1 82 ? 4.055 16.036 -6.899 1.00 92.00 82 PRO A C 1
ATOM 681 O O . PRO A 1 82 ? 3.768 16.596 -7.958 1.00 92.00 82 PRO A O 1
ATOM 684 N N . LEU A 1 83 ? 3.138 15.617 -6.033 1.00 91.69 83 LEU A N 1
ATOM 685 C CA . LEU A 1 83 ? 1.707 15.818 -6.214 1.00 91.69 83 LEU A CA 1
ATOM 686 C C . LEU A 1 83 ? 1.237 17.133 -5.587 1.00 91.69 83 LEU A C 1
ATOM 688 O O . LEU A 1 83 ? 1.848 17.669 -4.653 1.00 91.69 83 LEU A O 1
ATOM 692 N N . GLN A 1 84 ? 0.106 17.634 -6.087 1.00 92.88 84 GLN A N 1
ATOM 693 C CA . GLN A 1 84 ? -0.609 18.745 -5.462 1.00 92.88 84 GLN A CA 1
ATOM 694 C C . GLN A 1 84 ? -0.970 18.390 -4.017 1.00 92.88 84 GLN A C 1
ATOM 696 O O . GLN A 1 84 ? -1.202 17.226 -3.704 1.00 92.88 84 GLN A O 1
ATOM 701 N N . ALA A 1 85 ? -1.054 19.396 -3.144 1.00 91.69 85 ALA A N 1
ATOM 702 C CA . ALA A 1 85 ? -1.278 19.184 -1.712 1.00 91.69 85 ALA A CA 1
ATOM 703 C C . ALA A 1 85 ? -2.498 18.291 -1.408 1.00 91.69 85 ALA A C 1
ATOM 705 O O . ALA A 1 85 ? -2.434 17.468 -0.503 1.00 91.69 85 ALA A O 1
ATOM 706 N N . ASN A 1 86 ? -3.567 18.403 -2.202 1.00 91.81 86 ASN A N 1
ATOM 707 C CA . ASN A 1 86 ? -4.802 17.636 -2.017 1.00 91.81 86 ASN A CA 1
ATOM 708 C C . ASN A 1 86 ? -4.722 16.174 -2.502 1.00 91.81 86 ASN A C 1
ATOM 710 O O . ASN A 1 86 ? -5.666 15.431 -2.284 1.00 91.81 86 ASN A O 1
ATOM 714 N N . HIS A 1 87 ? -3.626 15.764 -3.146 1.00 94.25 87 HIS A N 1
ATOM 715 C CA . HIS A 1 87 ? -3.394 14.389 -3.613 1.00 94.25 87 HIS A CA 1
ATOM 716 C C . HIS A 1 87 ? -2.252 13.700 -2.850 1.00 94.25 87 HIS A C 1
ATOM 718 O O . HIS A 1 87 ? -1.829 12.604 -3.207 1.00 94.25 87 HIS A O 1
ATOM 724 N N . GLN A 1 88 ? -1.700 14.342 -1.818 1.00 93.56 88 GLN A N 1
ATOM 725 C CA . GLN A 1 88 ? -0.685 13.723 -0.971 1.00 93.56 88 GLN A CA 1
ATOM 726 C C . GLN A 1 88 ? -1.352 12.770 0.022 1.00 93.56 88 GLN A C 1
ATOM 728 O O . GLN A 1 88 ? -2.375 13.100 0.620 1.00 93.56 88 GLN A O 1
ATOM 733 N N . PHE A 1 89 ? -0.753 11.597 0.232 1.00 93.50 89 PHE A N 1
ATOM 734 C CA . PHE A 1 89 ? -1.239 10.660 1.241 1.00 93.50 89 PHE A CA 1
ATOM 735 C C . PHE A 1 89 ? -1.079 11.241 2.657 1.00 93.50 89 PHE A C 1
ATOM 737 O O . PHE A 1 89 ? -0.170 12.030 2.926 1.00 93.50 89 PHE A O 1
ATOM 744 N N . THR A 1 90 ? -1.941 10.823 3.587 1.00 95.56 90 THR A N 1
ATOM 745 C CA . THR A 1 90 ? -1.847 11.227 4.996 1.00 95.56 90 THR A CA 1
ATOM 746 C C . THR A 1 90 ? -0.567 10.668 5.637 1.00 95.56 90 THR A C 1
ATOM 748 O O . THR A 1 90 ? -0.420 9.447 5.724 1.00 95.56 90 THR A O 1
ATOM 751 N N . PRO A 1 91 ? 0.361 11.515 6.129 1.00 92.88 91 PRO A N 1
ATOM 752 C CA . PRO A 1 91 ? 1.581 11.045 6.778 1.00 92.88 91 PRO A CA 1
ATOM 753 C C . PRO A 1 91 ? 1.301 10.208 8.030 1.00 92.88 91 PRO A C 1
ATOM 755 O O . PRO A 1 91 ? 0.380 10.501 8.794 1.00 92.88 91 PRO A O 1
ATOM 758 N N . ASP A 1 92 ? 2.175 9.235 8.293 1.00 92.50 92 ASP A N 1
ATOM 759 C CA . ASP A 1 92 ? 2.054 8.252 9.383 1.00 92.50 92 ASP A CA 1
ATOM 760 C C . ASP A 1 92 ? 1.763 8.886 10.755 1.00 92.50 92 ASP A C 1
ATOM 762 O O . ASP A 1 92 ? 0.878 8.448 11.481 1.00 92.50 92 ASP A O 1
ATOM 766 N N . ALA A 1 93 ? 2.439 9.990 11.088 1.00 95.62 93 ALA A N 1
ATOM 767 C CA . ALA A 1 93 ? 2.228 10.692 12.355 1.00 95.62 93 ALA A CA 1
ATOM 768 C C . ALA A 1 93 ? 0.794 11.235 12.520 1.00 95.62 93 ALA A C 1
ATOM 770 O O . ALA A 1 93 ? 0.258 11.229 13.626 1.00 95.62 93 ALA A O 1
ATOM 771 N N . ILE A 1 94 ? 0.173 11.697 11.430 1.00 97.12 94 ILE A N 1
ATOM 772 C CA . ILE A 1 94 ? -1.210 12.190 11.442 1.00 97.12 94 ILE A CA 1
ATOM 773 C C . ILE A 1 94 ? -2.179 11.007 11.515 1.00 97.12 94 ILE A C 1
ATOM 775 O O . ILE A 1 94 ? -3.128 11.046 12.293 1.00 97.12 94 ILE A O 1
ATOM 779 N N . ALA A 1 95 ? -1.913 9.934 10.767 1.00 96.94 95 ALA A N 1
ATOM 780 C CA . ALA A 1 95 ? -2.740 8.731 10.793 1.00 96.94 95 ALA A CA 1
ATOM 781 C C . ALA A 1 95 ? -2.770 8.086 12.192 1.00 96.94 95 ALA A C 1
ATOM 783 O O . ALA A 1 95 ? -3.842 7.789 12.715 1.00 96.94 95 ALA A O 1
ATOM 784 N N . LEU 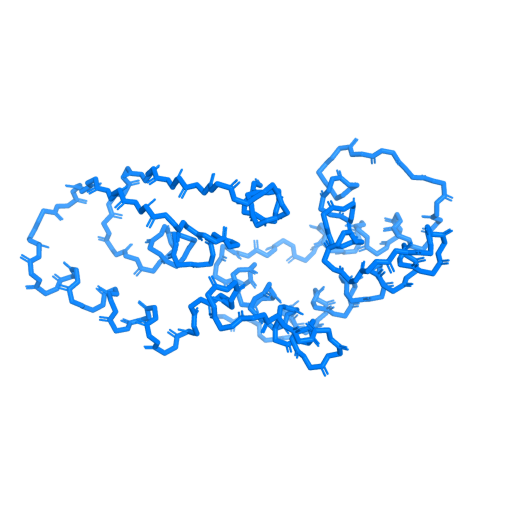A 1 96 ? -1.616 7.963 12.856 1.00 96.50 96 LEU A N 1
ATOM 785 C CA . LEU A 1 96 ? -1.520 7.433 14.221 1.00 96.50 96 LEU A CA 1
ATOM 786 C C . LEU A 1 96 ? -2.201 8.330 15.264 1.00 96.50 96 LEU A C 1
ATOM 788 O O . LEU A 1 96 ? -2.773 7.822 16.228 1.00 96.50 96 LEU A O 1
ATOM 792 N N . LEU A 1 97 ? -2.185 9.653 15.072 1.00 98.19 97 LEU A N 1
ATOM 793 C CA . LEU A 1 97 ? -2.958 10.565 15.915 1.00 98.19 97 LEU A CA 1
ATOM 794 C C . LEU A 1 97 ? -4.465 10.304 15.776 1.00 98.19 97 LEU A C 1
ATOM 796 O O . LEU A 1 97 ? -5.174 10.299 16.778 1.00 98.19 97 LEU A O 1
ATOM 800 N N . LEU A 1 98 ? -4.957 10.063 14.558 1.00 97.94 98 LEU A N 1
ATOM 801 C CA . LEU A 1 98 ? -6.365 9.730 14.330 1.00 97.94 98 LEU A CA 1
ATOM 802 C C . LEU A 1 98 ? -6.734 8.370 14.930 1.00 97.94 98 LEU A C 1
ATOM 804 O O . LEU A 1 98 ? -7.788 8.264 15.549 1.00 97.94 98 LEU A O 1
ATOM 808 N N . VAL A 1 99 ? -5.860 7.365 14.820 1.00 97.88 99 VAL A N 1
ATOM 809 C CA . VAL A 1 99 ? -6.029 6.069 15.503 1.00 97.88 99 VAL A CA 1
ATOM 810 C C . VAL A 1 99 ? -6.190 6.278 17.008 1.00 97.88 99 VAL A C 1
ATOM 812 O O . VAL A 1 99 ? -7.159 5.792 17.581 1.00 97.88 99 VAL A O 1
ATOM 815 N N . LEU A 1 100 ? -5.304 7.059 17.636 1.00 98.00 100 LEU A N 1
ATOM 816 C CA . LEU A 1 100 ? -5.401 7.377 19.063 1.00 98.00 100 LEU A CA 1
ATOM 817 C C . LEU A 1 100 ? -6.738 8.048 19.407 1.00 98.00 100 LEU A C 1
ATOM 819 O O . LEU A 1 100 ? -7.388 7.662 20.369 1.00 98.00 100 LEU A O 1
ATOM 823 N N . ILE A 1 101 ? -7.167 9.036 18.618 1.00 97.62 101 ILE A N 1
ATOM 824 C CA . ILE A 1 101 ? -8.445 9.726 18.840 1.00 97.62 101 ILE A CA 1
ATOM 825 C C . ILE A 1 101 ? -9.619 8.743 18.762 1.00 97.62 101 ILE A C 1
ATOM 827 O O . ILE A 1 101 ? -10.522 8.806 19.591 1.00 97.62 101 ILE A O 1
ATOM 831 N N . VAL A 1 102 ? -9.619 7.838 17.783 1.00 97.19 102 VAL A N 1
ATOM 832 C CA . VAL A 1 102 ? -10.679 6.835 17.623 1.00 97.19 102 VAL A CA 1
ATOM 833 C C . VAL A 1 102 ? -10.693 5.855 18.798 1.00 97.19 102 VAL A C 1
ATOM 835 O O . VAL A 1 102 ? -11.771 5.555 19.304 1.00 97.19 102 VAL A O 1
ATOM 838 N N . GLU A 1 103 ? -9.530 5.393 19.262 1.00 96.88 103 GLU A N 1
ATOM 839 C CA . GLU A 1 103 ? -9.430 4.498 20.425 1.00 96.88 103 GLU A CA 1
ATOM 840 C C . GLU A 1 103 ? -9.926 5.147 21.719 1.00 96.88 103 GLU A C 1
ATOM 842 O O . GLU A 1 103 ? -10.630 4.505 22.491 1.00 96.88 103 GLU A O 1
ATOM 847 N N . GLU A 1 104 ? -9.595 6.419 21.945 1.00 97.06 104 GLU A N 1
ATOM 848 C CA . GLU A 1 104 ? -9.950 7.132 23.178 1.00 97.06 104 GLU A CA 1
ATOM 849 C C . GLU A 1 104 ? -11.411 7.605 23.206 1.00 97.06 104 GLU A C 1
ATOM 851 O O . GLU A 1 104 ? -11.982 7.794 24.279 1.00 97.06 104 GLU A O 1
ATOM 856 N N . LEU A 1 105 ? -12.024 7.852 22.042 1.00 96.38 105 LEU A N 1
ATOM 857 C CA . LEU A 1 105 ? -13.394 8.374 21.964 1.00 96.38 105 LEU A CA 1
ATOM 858 C C . LEU A 1 105 ? -14.460 7.294 21.775 1.00 96.38 105 LEU A C 1
ATOM 860 O O . LEU A 1 105 ? -15.627 7.548 22.085 1.00 96.38 105 LEU A O 1
ATOM 864 N N . LEU A 1 106 ? -14.100 6.134 21.222 1.00 95.75 106 LEU A N 1
ATOM 865 C CA . LEU A 1 106 ? -15.042 5.061 20.921 1.00 95.75 106 LEU A CA 1
ATOM 866 C C . LEU A 1 106 ? -14.744 3.837 21.784 1.00 95.75 106 LEU A C 1
ATOM 868 O O . LEU A 1 106 ? -13.762 3.136 21.568 1.00 95.75 106 LEU A O 1
ATOM 872 N N . ASP A 1 107 ? -15.645 3.518 22.706 1.00 94.38 107 ASP A N 1
ATOM 873 C CA . ASP A 1 107 ? -15.526 2.332 23.565 1.00 94.38 107 ASP A CA 1
ATOM 874 C C . ASP A 1 107 ? -15.968 1.035 22.863 1.00 94.38 107 ASP A C 1
ATOM 876 O O . ASP A 1 107 ? -15.781 -0.062 23.388 1.00 94.38 107 ASP A O 1
ATOM 880 N N . GLN A 1 108 ? -16.593 1.133 21.686 1.00 96.56 108 GLN A N 1
ATOM 881 C CA . GLN A 1 108 ? -17.106 -0.028 20.965 1.00 96.56 108 GLN A CA 1
ATOM 882 C C . GLN A 1 108 ? -15.963 -0.920 20.455 1.00 96.56 108 GLN A C 1
ATOM 884 O O . GLN A 1 108 ? -14.935 -0.435 19.975 1.00 96.56 108 GLN A O 1
ATOM 889 N N . GLU A 1 109 ? -16.172 -2.237 20.522 1.00 95.56 109 GLU A N 1
ATOM 890 C CA . GLU A 1 109 ? -15.265 -3.233 19.936 1.00 95.56 109 GLU A CA 1
ATOM 891 C C . GLU A 1 109 ? -15.412 -3.325 18.411 1.00 95.56 109 GLU A C 1
ATOM 893 O O . GLU A 1 109 ? -14.451 -3.663 17.725 1.00 95.56 109 GLU A O 1
ATOM 898 N N . GLU A 1 110 ? -16.598 -3.013 17.874 1.00 97.69 110 GLU A N 1
ATOM 899 C CA . GLU A 1 110 ? -16.869 -2.961 16.436 1.00 97.69 110 GLU A CA 1
ATOM 900 C C . GLU A 1 110 ? -17.297 -1.548 16.033 1.00 97.69 110 GLU A C 1
ATOM 902 O O . GLU A 1 110 ? -18.186 -0.962 16.657 1.00 97.69 110 GLU A O 1
ATOM 907 N N . ILE A 1 111 ? -16.676 -1.003 14.988 1.00 97.81 111 ILE A N 1
ATOM 908 C CA . ILE A 1 111 ? -16.957 0.341 14.478 1.00 97.81 111 ILE A CA 1
ATOM 909 C C . ILE A 1 111 ? -17.044 0.338 12.954 1.00 97.81 111 ILE A C 1
ATOM 911 O O . ILE A 1 111 ? -16.415 -0.486 12.291 1.00 97.81 111 ILE A O 1
ATOM 915 N N . SER A 1 112 ? -17.775 1.306 12.405 1.00 97.94 112 SER A N 1
ATOM 916 C CA . SER A 1 112 ? -17.791 1.586 10.969 1.00 97.94 112 SER A CA 1
ATOM 917 C C . SER A 1 112 ? -17.106 2.921 10.691 1.00 97.94 112 SER A C 1
ATOM 919 O O . SER A 1 112 ? -17.400 3.916 11.357 1.00 97.94 112 SER A O 1
ATOM 921 N N . ILE A 1 113 ? -16.212 2.952 9.704 1.00 97.69 113 ILE A N 1
ATOM 922 C CA . ILE A 1 113 ? -15.495 4.152 9.264 1.00 97.69 113 ILE A CA 1
ATOM 923 C C . ILE A 1 113 ? -15.846 4.429 7.803 1.00 97.69 113 ILE A C 1
ATOM 925 O O . ILE A 1 113 ? -15.685 3.568 6.942 1.00 97.69 113 ILE A O 1
ATOM 929 N N . LEU A 1 114 ? -16.297 5.655 7.540 1.00 98.00 114 LEU A N 1
ATOM 930 C CA . LEU A 1 114 ? -16.482 6.201 6.199 1.00 98.00 114 LEU A CA 1
ATOM 931 C C . LEU A 1 114 ? -15.426 7.282 5.959 1.00 98.00 114 LEU A C 1
ATOM 933 O O . LEU A 1 114 ? -15.408 8.290 6.667 1.00 98.00 114 LEU A O 1
ATOM 937 N N . GLU A 1 115 ? -14.590 7.091 4.945 1.00 97.19 115 GLU A N 1
ATOM 938 C CA . GLU A 1 115 ? -13.582 8.055 4.506 1.00 97.19 115 GLU A CA 1
ATOM 939 C C . GLU A 1 115 ? -13.981 8.630 3.140 1.00 97.19 115 GLU A C 1
ATOM 941 O O . GLU A 1 115 ? -14.038 7.914 2.142 1.00 97.19 115 GLU A O 1
ATOM 946 N N . ILE A 1 116 ? -14.302 9.927 3.099 1.00 96.56 116 ILE A N 1
ATOM 947 C CA . ILE A 1 116 ? -14.654 10.643 1.864 1.00 96.56 116 ILE A CA 1
ATOM 948 C C . ILE A 1 116 ? -13.421 11.428 1.410 1.00 96.56 116 ILE A C 1
ATOM 950 O O . ILE A 1 116 ? -13.025 12.377 2.085 1.00 96.56 116 ILE A O 1
ATOM 954 N N . GLY A 1 117 ? -12.850 11.041 0.270 1.00 95.31 117 GLY A N 1
ATOM 955 C CA . GLY A 1 117 ? -11.529 11.474 -0.190 1.00 95.31 117 GLY A CA 1
ATOM 956 C C . GLY A 1 117 ? -10.425 10.585 0.378 1.00 95.31 117 GLY A C 1
ATOM 957 O O . GLY A 1 117 ? -9.525 11.088 1.047 1.00 95.31 117 GLY A O 1
ATOM 958 N N . SER A 1 118 ? -10.531 9.265 0.177 1.00 96.06 118 SER A N 1
ATOM 959 C CA . SER A 1 118 ? -9.592 8.289 0.752 1.00 96.06 118 SER A CA 1
ATOM 960 C C . SER A 1 118 ? -8.179 8.348 0.166 1.00 96.06 118 SER A C 1
ATOM 962 O O . SER A 1 118 ? -7.263 7.699 0.685 1.00 96.06 118 SER A O 1
ATOM 964 N N . GLY A 1 119 ? -7.987 9.097 -0.924 1.00 96.06 119 GLY A N 1
ATOM 965 C CA . GLY A 1 119 ? -6.726 9.195 -1.637 1.00 96.06 119 GLY A CA 1
ATOM 966 C C . GLY A 1 119 ? -6.180 7.811 -1.972 1.00 96.06 119 GLY A C 1
ATOM 967 O O . GLY A 1 119 ? -6.918 6.920 -2.372 1.00 96.06 119 GLY A O 1
ATOM 968 N N . MET A 1 120 ? -4.888 7.618 -1.716 1.00 95.56 120 MET A N 1
ATOM 969 C CA . MET A 1 120 ? -4.159 6.365 -1.965 1.00 95.56 120 MET A CA 1
ATOM 970 C C . MET A 1 120 ? -4.426 5.267 -0.913 1.00 95.56 120 MET A C 1
ATOM 972 O O . MET A 1 120 ? -3.638 4.336 -0.781 1.00 95.56 120 MET A O 1
ATOM 976 N N . GLY A 1 121 ? -5.448 5.410 -0.061 1.00 95.81 121 GLY A N 1
ATOM 977 C CA . GLY A 1 121 ? -5.869 4.375 0.892 1.00 95.81 121 GLY A CA 1
ATOM 978 C C . GLY A 1 121 ? -4.986 4.182 2.133 1.00 95.81 12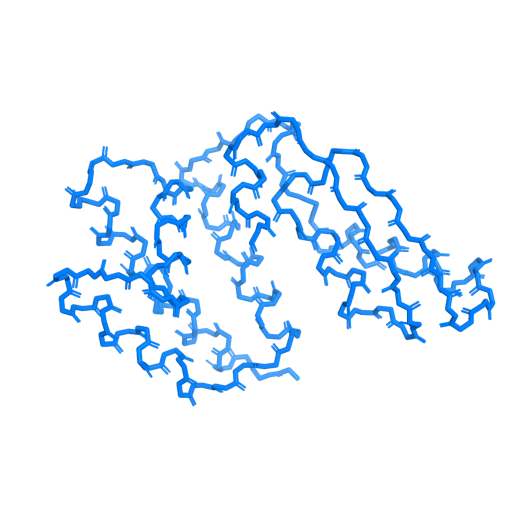1 GLY A C 1
ATOM 979 O O . GLY A 1 121 ? -5.284 3.326 2.964 1.00 95.81 121 GLY A O 1
ATOM 980 N N . ILE A 1 122 ? -3.920 4.972 2.320 1.00 97.06 122 ILE A N 1
ATOM 981 C CA . ILE A 1 122 ? -2.978 4.801 3.446 1.00 97.06 122 ILE A CA 1
ATOM 982 C C . ILE A 1 122 ? -3.637 5.025 4.814 1.00 97.06 122 ILE A C 1
ATOM 984 O O . ILE A 1 122 ? -3.333 4.293 5.761 1.00 97.06 122 ILE A O 1
ATOM 988 N N . LEU A 1 123 ? -4.539 6.004 4.946 1.00 97.81 123 LEU A N 1
ATOM 989 C CA . LEU A 1 123 ? -5.226 6.267 6.213 1.00 97.81 123 LEU A CA 1
ATOM 990 C C . LEU A 1 123 ? -6.184 5.119 6.566 1.00 97.81 123 LEU A C 1
ATOM 992 O O . LEU A 1 123 ? -6.055 4.538 7.644 1.00 97.81 123 LEU A O 1
ATOM 996 N N . GLY A 1 124 ? -7.044 4.714 5.629 1.00 97.38 124 GLY A N 1
ATOM 997 C CA . GLY A 1 124 ? -7.874 3.515 5.750 1.00 97.38 124 GLY A CA 1
ATOM 998 C C . GLY A 1 124 ? -7.077 2.255 6.103 1.00 97.38 124 GLY A C 1
ATOM 999 O O . GLY A 1 124 ? -7.411 1.550 7.057 1.00 97.38 124 GLY A O 1
ATOM 1000 N N . ALA A 1 125 ? -5.961 2.000 5.413 1.00 97.44 125 ALA A N 1
ATOM 1001 C CA . ALA A 1 125 ? -5.079 0.873 5.714 1.00 97.44 125 ALA A CA 1
ATOM 1002 C C . ALA A 1 125 ? -4.474 0.960 7.127 1.00 97.44 125 ALA A C 1
ATOM 1004 O O . ALA A 1 125 ? -4.317 -0.066 7.794 1.00 97.44 125 ALA A O 1
ATOM 1005 N N . THR A 1 126 ? -4.184 2.172 7.609 1.00 98.00 126 THR A N 1
ATOM 1006 C CA . THR A 1 126 ? -3.747 2.408 8.992 1.00 98.00 126 THR A CA 1
ATOM 1007 C C . THR A 1 126 ? -4.857 2.066 9.980 1.00 98.00 126 THR A C 1
ATOM 1009 O O . THR A 1 126 ? -4.605 1.327 10.927 1.00 98.00 126 THR A O 1
ATOM 1012 N N . PHE A 1 127 ? -6.099 2.497 9.747 1.00 97.69 127 PHE A N 1
ATOM 1013 C CA . PHE A 1 127 ? -7.230 2.119 10.602 1.00 97.69 127 PHE A CA 1
ATOM 1014 C C . PHE A 1 127 ? -7.419 0.601 10.673 1.00 97.69 127 PHE A C 1
ATOM 1016 O O . PHE A 1 127 ? -7.499 0.043 11.765 1.00 97.69 127 PHE A O 1
ATOM 1023 N N . LEU A 1 128 ? -7.407 -0.079 9.526 1.00 97.00 128 LEU A N 1
ATOM 1024 C CA . LEU A 1 128 ? -7.577 -1.534 9.433 1.00 97.00 128 LEU A CA 1
ATOM 1025 C C . LEU A 1 128 ? -6.429 -2.341 10.063 1.00 97.00 128 LEU A C 1
ATOM 1027 O O . LEU A 1 128 ? -6.583 -3.539 10.320 1.00 97.00 128 LEU A O 1
ATOM 1031 N N . THR A 1 129 ? -5.270 -1.714 10.259 1.00 96.44 129 THR A N 1
ATOM 1032 C CA . THR A 1 129 ? -4.056 -2.373 10.754 1.00 96.44 129 THR A CA 1
ATOM 1033 C C . THR A 1 129 ? -3.759 -2.037 12.213 1.00 96.44 129 THR A C 1
ATOM 1035 O O . THR A 1 129 ? -3.244 -2.891 12.933 1.00 96.44 129 THR A O 1
ATOM 1038 N N . SER A 1 130 ? -4.051 -0.811 12.645 1.00 96.12 130 SER A N 1
ATOM 1039 C CA . SER A 1 130 ? -3.579 -0.257 13.917 1.00 96.12 130 SER A CA 1
ATOM 1040 C C . SER A 1 130 ? -4.663 -0.110 14.980 1.00 96.12 130 SER A C 1
ATOM 1042 O O . SER A 1 130 ? -4.309 -0.021 16.153 1.00 96.12 130 SER A O 1
ATOM 1044 N N . LEU A 1 131 ? -5.949 -0.094 14.611 1.00 97.00 131 LEU A N 1
ATOM 1045 C CA . LEU A 1 131 ? -7.025 -0.090 15.602 1.00 97.00 131 LEU A CA 1
ATOM 1046 C C . LEU A 1 131 ? -7.152 -1.470 16.257 1.00 97.00 131 LEU A C 1
ATOM 1048 O O . LEU A 1 131 ? -7.222 -2.498 15.582 1.00 97.00 131 LEU A O 1
ATOM 1052 N N . ALA A 1 132 ? -7.261 -1.492 17.581 1.00 95.69 132 ALA A N 1
ATOM 1053 C CA . ALA A 1 132 ? -7.581 -2.663 18.391 1.00 95.69 132 ALA A CA 1
ATOM 1054 C C . ALA A 1 132 ? -9.100 -2.934 18.413 1.00 95.69 132 ALA A C 1
ATOM 1056 O O . ALA A 1 132 ? -9.663 -3.356 19.423 1.00 95.69 132 ALA A O 1
ATOM 1057 N N . LYS A 1 133 ? -9.764 -2.685 17.280 1.00 96.19 133 LYS A N 1
ATOM 1058 C CA . LYS A 1 133 ? -11.209 -2.796 17.068 1.00 96.19 133 LYS A CA 1
ATOM 1059 C C . LYS A 1 133 ? -11.475 -3.541 15.767 1.00 96.19 133 LYS A C 1
ATOM 1061 O O . LYS A 1 133 ? -10.650 -3.552 14.854 1.00 96.19 133 LYS A O 1
ATOM 1066 N N . LYS A 1 134 ? -12.653 -4.142 15.641 1.00 97.25 134 LYS A N 1
ATOM 1067 C CA . LYS A 1 134 ? -13.142 -4.650 14.361 1.00 97.25 134 LYS A CA 1
ATOM 1068 C C . LYS A 1 134 ? -13.712 -3.483 13.563 1.00 97.25 134 LYS A C 1
ATOM 1070 O O . LYS A 1 134 ? -14.696 -2.870 13.965 1.00 97.25 134 LYS A O 1
ATOM 1075 N N . VAL A 1 135 ? -13.078 -3.182 12.439 1.00 97.69 135 VAL A N 1
ATOM 1076 C CA . VAL A 1 135 ? -13.416 -2.026 11.608 1.00 97.69 135 VAL A CA 1
ATOM 1077 C C . VAL A 1 135 ? -14.116 -2.495 10.338 1.00 97.69 135 VAL A C 1
ATOM 1079 O O . VAL A 1 135 ? -13.560 -3.285 9.576 1.00 97.69 135 VAL A O 1
ATOM 1082 N N . ASP A 1 136 ? -15.323 -1.991 10.114 1.00 97.94 136 ASP A N 1
ATOM 1083 C CA . ASP A 1 136 ? -16.005 -2.010 8.822 1.00 97.94 136 ASP A CA 1
ATOM 1084 C C . ASP A 1 136 ? -15.687 -0.699 8.088 1.00 97.94 136 ASP A C 1
ATOM 1086 O O . ASP A 1 136 ? -16.072 0.379 8.540 1.00 97.94 136 ASP A O 1
ATOM 1090 N N . TYR A 1 137 ? -14.901 -0.766 7.015 1.00 97.69 137 TYR A N 1
ATOM 1091 C CA . TYR A 1 137 ? -14.331 0.414 6.360 1.00 97.69 137 TYR A CA 1
ATOM 1092 C C . TYR A 1 137 ? -14.893 0.606 4.951 1.00 97.69 137 TYR A C 1
ATOM 1094 O O . TYR A 1 137 ? -14.897 -0.326 4.146 1.00 97.69 137 TYR A O 1
ATOM 1102 N N . LEU A 1 138 ? -15.288 1.842 4.640 1.00 97.88 138 LEU A N 1
ATOM 1103 C CA . LEU A 1 138 ? -15.650 2.290 3.301 1.00 97.88 138 LEU A CA 1
ATOM 1104 C C . LEU A 1 138 ? -14.869 3.561 2.947 1.00 97.88 138 LEU A C 1
ATOM 1106 O O . LEU A 1 138 ? -15.081 4.610 3.552 1.00 97.88 138 LEU A O 1
ATOM 1110 N N . GLY A 1 139 ? -13.999 3.462 1.943 1.00 97.06 139 GLY A N 1
ATOM 1111 C CA . GLY A 1 139 ? -13.319 4.601 1.326 1.00 97.06 139 GLY A CA 1
ATOM 1112 C C . GLY A 1 139 ? -13.997 5.010 0.021 1.00 97.06 139 GLY A C 1
ATOM 1113 O O . GLY A 1 139 ? -14.454 4.154 -0.738 1.00 97.06 139 GLY A O 1
ATOM 1114 N N . ILE A 1 140 ? -14.080 6.314 -0.231 1.00 97.44 140 ILE A N 1
ATOM 1115 C CA . ILE A 1 140 ? -14.581 6.889 -1.481 1.00 97.44 140 ILE A CA 1
ATOM 1116 C C . ILE A 1 140 ? -13.527 7.856 -2.008 1.00 97.44 140 ILE A C 1
ATOM 1118 O O . ILE A 1 140 ? -13.121 8.767 -1.290 1.00 97.44 140 ILE A O 1
ATOM 1122 N N . GLU A 1 141 ? -13.149 7.710 -3.272 1.00 97.00 141 GLU A N 1
ATOM 1123 C CA . GLU A 1 141 ? -12.242 8.618 -3.970 1.00 97.00 141 GLU A CA 1
ATOM 1124 C C . GLU A 1 141 ? -12.789 8.911 -5.373 1.00 97.00 141 GLU A C 1
ATOM 1126 O O . GLU A 1 141 ? -13.443 8.064 -5.983 1.00 97.00 141 GLU A O 1
ATOM 1131 N N . VAL A 1 142 ? -12.608 10.150 -5.830 1.00 96.38 142 VAL A N 1
ATOM 1132 C CA . VAL A 1 142 ? -13.066 10.633 -7.139 1.00 96.38 142 VAL A CA 1
ATOM 1133 C C . VAL A 1 142 ? -11.941 10.641 -8.171 1.00 96.38 142 VAL A C 1
ATOM 1135 O O . VAL A 1 142 ? -12.227 10.631 -9.364 1.00 96.38 142 VAL A O 1
ATOM 1138 N N . ASP A 1 143 ? -10.686 10.701 -7.726 1.00 96.81 143 ASP A N 1
ATOM 1139 C CA . ASP A 1 143 ? -9.522 10.634 -8.602 1.00 96.81 143 ASP A CA 1
ATOM 1140 C C . ASP A 1 143 ? -9.182 9.179 -8.957 1.00 96.81 143 ASP A C 1
ATOM 1142 O O . ASP A 1 143 ? -8.913 8.360 -8.075 1.00 96.81 143 ASP A O 1
ATOM 1146 N N . ASP A 1 144 ? -9.188 8.879 -10.259 1.00 95.06 144 ASP A N 1
ATOM 1147 C CA . ASP A 1 144 ? -8.996 7.529 -10.802 1.00 95.06 144 ASP A CA 1
ATOM 1148 C C . ASP A 1 144 ? -7.640 6.921 -10.396 1.00 95.06 144 ASP A C 1
ATOM 1150 O O . ASP A 1 144 ? -7.563 5.763 -9.995 1.00 95.06 144 ASP A O 1
ATOM 1154 N N . LEU A 1 145 ? -6.562 7.711 -10.420 1.00 95.00 145 LEU A N 1
ATOM 1155 C CA . LEU A 1 145 ? -5.235 7.208 -10.064 1.00 95.00 145 LEU A CA 1
ATOM 1156 C C . LEU A 1 145 ? -5.141 6.917 -8.565 1.00 95.00 145 LEU A C 1
ATOM 1158 O O . LEU A 1 145 ? -4.543 5.926 -8.146 1.00 95.00 145 LEU A O 1
ATOM 1162 N N . LEU A 1 146 ? -5.707 7.794 -7.735 1.00 96.56 146 LEU A N 1
ATOM 1163 C CA . LEU A 1 146 ? -5.657 7.611 -6.288 1.00 96.56 146 LEU A CA 1
ATOM 1164 C C . LEU A 1 146 ? -6.472 6.391 -5.844 1.00 96.56 146 LEU A C 1
ATOM 1166 O O . LEU A 1 146 ? -5.991 5.647 -4.988 1.00 96.56 146 LEU A O 1
ATOM 1170 N N . ILE A 1 147 ? -7.648 6.151 -6.439 1.00 96.12 147 ILE A N 1
ATOM 1171 C CA . ILE A 1 147 ? -8.436 4.952 -6.127 1.00 96.12 147 ILE A CA 1
ATOM 1172 C C . ILE A 1 147 ? -7.749 3.673 -6.619 1.00 96.12 147 ILE A C 1
ATOM 1174 O O . ILE A 1 147 ? -7.747 2.686 -5.886 1.00 96.12 147 ILE A O 1
ATOM 1178 N N . ASP A 1 148 ? -7.095 3.698 -7.783 1.00 95.75 148 ASP A N 1
ATOM 1179 C CA . ASP A 1 148 ? -6.334 2.552 -8.297 1.00 95.75 148 ASP A CA 1
ATOM 1180 C C . ASP A 1 148 ? -5.123 2.213 -7.410 1.00 95.75 148 ASP A C 1
ATOM 1182 O O . ASP A 1 148 ? -4.766 1.047 -7.254 1.00 95.75 148 ASP A O 1
ATOM 1186 N N . LEU A 1 149 ? -4.503 3.216 -6.777 1.00 95.50 149 LEU A N 1
ATOM 1187 C CA . LEU A 1 149 ? -3.445 3.003 -5.781 1.00 95.50 149 LEU A CA 1
ATOM 1188 C C . LEU A 1 149 ? -3.969 2.449 -4.449 1.00 95.50 149 LEU A C 1
ATOM 1190 O O . LEU A 1 149 ? -3.203 1.827 -3.711 1.00 95.50 149 LEU A O 1
ATOM 1194 N N . ALA A 1 150 ? -5.230 2.728 -4.113 1.00 94.12 150 ALA A N 1
ATOM 1195 C CA . ALA A 1 150 ? -5.863 2.295 -2.870 1.00 94.12 150 ALA A CA 1
ATOM 1196 C C . ALA A 1 150 ? -6.438 0.869 -2.939 1.00 94.12 150 ALA A C 1
ATOM 1198 O O . ALA A 1 150 ? -6.641 0.258 -1.885 1.00 94.12 150 ALA A O 1
ATOM 1199 N N . ALA A 1 151 ? -6.750 0.388 -4.147 1.00 81.75 151 ALA A N 1
ATOM 1200 C CA . ALA A 1 151 ? -7.360 -0.915 -4.423 1.00 81.75 151 ALA A CA 1
ATOM 1201 C C . ALA A 1 151 ? -6.375 -2.089 -4.266 1.00 81.75 151 ALA A C 1
ATOM 1203 O O . ALA A 1 151 ? -6.828 -3.144 -3.758 1.00 81.75 151 ALA A O 1
#

Sequence (151 aa):
MDFEKIEQAYTYLLENVQVIQSDLATNFYDALVEQNSIYLDGETEQKQVKENNQALKRLALRKEEWLKTYQFLLMKAGQTEPLQANHQFTPDAIALLLVLIVEELLDQEEISILEIGSGMGILGATFLTSLAKKVDYLGIEVDDLLIDLAA

Foldseek 3Di:
DDVVLLVLLLVLLQVQLVVQCVVVVHASLVSSLVLVCVLPPDDDPDPSSVVSSVVNVVSVDDLVSVLSSVLVSLVVSCVVPPDDPLQRADHPVRLVVVLVVCQVPDPAQEDEDEAESCFLVSSVSSNCRPHNHHYHYDYDHDDPSRVSNND

Secondary structure (DSSP, 8-state):
--HHHHHHHHHHHHHHHHHHHHHHT--HHHHHHHHHHHHHT-----HHHHHHHHHHHHH---HHHHHHHHHHHHHHHHHHSPPPGGGSPPPHHHHHHHHHHHHHH---SEEEEEEES-TTSHHHHHHHHH-SSEEEEEEE---HHHHHHH-

Radius of gyration: 16.07 Å; chains: 1; bounding box: 33×34×44 Å

pLDDT: mean 96.05, std 2.93, range [80.12, 98.69]